Protein AF-A0A6S6TX32-F1 (afdb_monomer)

Sequence (85 aa):
APFQNDLFAGARFALNDEASSELLGGTIYDLDNGSTSLRLEGSRRLGDGMKLNVEAQVLTNVDMNDALNAFAKDDYIQVELQKFF

Radius of gyration: 16.03 Å; Cα contacts (8 Å, |Δi|>4): 182; chains: 1; bounding box: 31×22×43 Å

Organism: NCBI:txid298394

Mean predicted aligned error: 3.56 Å

Solvent-accessible surface area (backbone atoms only — not comparable to full-atom values): 4771 Å² total; per-residue (Å²): 115,83,84,68,66,49,50,75,52,71,52,75,49,72,65,86,44,97,48,53,36,36,40,40,38,37,38,41,36,34,74,86,72,52,26,32,40,41,41,40,38,38,37,30,44,55,76,96,43,30,37,43,39,39,38,38,41,43,53,44,65,56,40,87,88,41,73,63,38,86,46,52,83,65,58,47,75,48,79,46,79,48,77,64,134

Secondary structure (DSSP, 8-state):
-TTSSEEEEEEEEE--STT--EEEEEEEEETTT--EEEEEEEEEEETTTEEEEEEEEEEES--TTSGGGGGTT--EEEEEEEE--

Nearest PDB structures (foldseek):
  9exk-assembly1_A  TM=6.659E-01  e=5.652E+00  synthetic construct

pLDDT: mean 94.71, std 6.76, range [55.28, 98.69]

Foldseek 3Di:
DAPDQKDKDKDKDFPPDPFRKIKIWMKIARPPQGWIKIKIKIKTHDPDFKIKIKIWIAIPSDDPPHPCVVCNPVTDIDIDMGGHD

Structure (mmCIF, N/CA/C/O backbone):
data_AF-A0A6S6TX32-F1
#
_entry.id   AF-A0A6S6TX32-F1
#
loop_
_atom_site.group_PDB
_atom_site.id
_atom_site.type_symbol
_atom_site.label_atom_id
_atom_site.label_alt_id
_atom_site.label_comp_id
_atom_site.label_asym_id
_atom_site.label_entity_id
_atom_site.label_seq_id
_atom_site.pdbx_PDB_ins_code
_atom_site.Cartn_x
_atom_site.Cartn_y
_atom_site.Cartn_z
_atom_site.occupancy
_atom_site.B_iso_or_equiv
_atom_site.auth_seq_id
_atom_site.auth_comp_id
_atom_site.auth_asym_id
_atom_site.auth_atom_id
_atom_site.pdbx_PDB_model_num
ATOM 1 N N . ALA A 1 1 ? 1.361 9.440 -21.706 1.00 55.28 1 ALA A N 1
ATOM 2 C CA . ALA A 1 1 ? 0.640 10.077 -20.580 1.00 55.28 1 ALA A CA 1
ATOM 3 C C . ALA A 1 1 ? 0.762 9.152 -19.372 1.00 55.28 1 ALA A C 1
ATOM 5 O O . ALA A 1 1 ? 1.004 7.979 -19.621 1.00 55.28 1 ALA A O 1
ATOM 6 N N 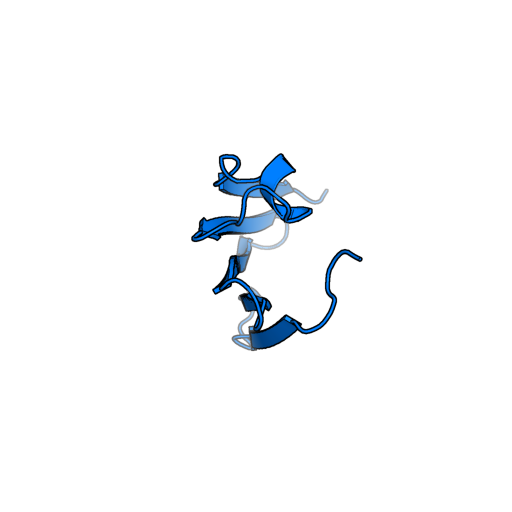. PRO A 1 2 ? 0.646 9.614 -18.112 1.00 65.00 2 PRO A N 1
ATOM 7 C CA . PRO A 1 2 ? 0.565 8.679 -16.988 1.00 65.00 2 PRO A CA 1
ATOM 8 C C . PRO A 1 2 ? -0.651 7.755 -17.176 1.00 65.00 2 PRO A C 1
ATOM 10 O O . PRO A 1 2 ? -1.710 8.238 -17.584 1.00 65.00 2 PRO A O 1
ATOM 13 N N . 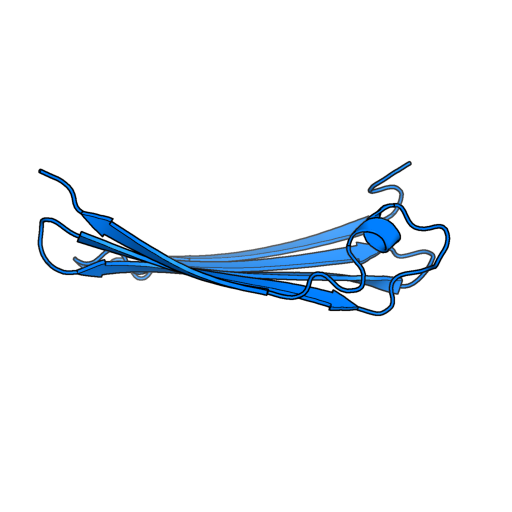PHE A 1 3 ? -0.484 6.461 -16.895 1.00 73.19 3 PHE A N 1
ATOM 14 C CA . PHE A 1 3 ? -1.500 5.406 -17.036 1.00 73.19 3 PHE A CA 1
ATOM 15 C C . PHE A 1 3 ? -1.953 5.089 -18.474 1.00 73.19 3 PHE A C 1
ATOM 17 O O . PHE A 1 3 ? -3.133 4.820 -18.728 1.00 73.19 3 PHE A O 1
ATOM 24 N N . GLN A 1 4 ? -1.042 5.178 -19.443 1.00 81.31 4 GLN A N 1
ATOM 25 C CA . GLN A 1 4 ? -1.329 4.794 -20.818 1.00 81.31 4 GLN A CA 1
ATOM 26 C C . GLN A 1 4 ? -0.835 3.370 -21.085 1.00 81.31 4 GLN A C 1
ATOM 28 O O . GLN A 1 4 ? 0.362 3.166 -21.189 1.00 81.31 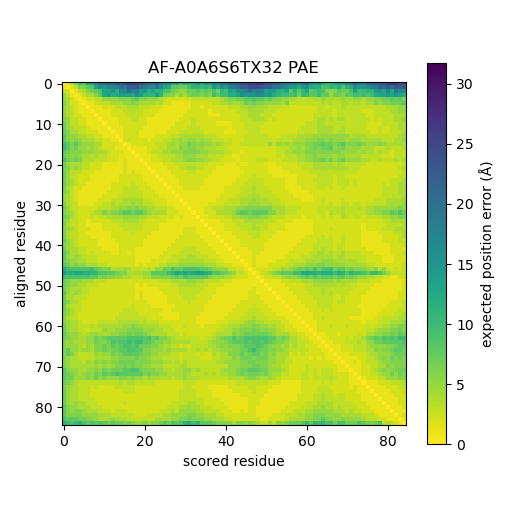4 GLN A O 1
ATOM 33 N N . ASN A 1 5 ? -1.775 2.449 -21.336 1.00 92.06 5 ASN A N 1
ATOM 34 C CA . ASN A 1 5 ? -1.530 1.010 -21.526 1.00 92.06 5 ASN A CA 1
ATOM 35 C C . ASN A 1 5 ? -1.151 0.247 -20.239 1.00 92.06 5 ASN A C 1
ATOM 37 O O . ASN A 1 5 ? -0.350 -0.685 -20.248 1.00 92.06 5 ASN A O 1
ATOM 41 N N . ASP A 1 6 ? -1.800 0.600 -19.135 1.00 93.44 6 ASP A N 1
ATOM 42 C CA . ASP A 1 6 ? -1.598 -0.039 -17.839 1.00 93.44 6 ASP A CA 1
ATOM 43 C C . ASP A 1 6 ? -2.723 -1.024 -17.509 1.00 93.44 6 ASP A C 1
ATOM 45 O O . ASP A 1 6 ? -3.910 -0.769 -17.743 1.00 93.44 6 ASP A O 1
ATOM 49 N N . LEU A 1 7 ? -2.357 -2.137 -16.879 1.00 96.19 7 LEU A N 1
ATOM 50 C CA . LEU A 1 7 ? -3.284 -3.060 -16.244 1.00 96.19 7 LEU A CA 1
ATOM 51 C C . LEU A 1 7 ? -3.397 -2.733 -14.755 1.00 96.19 7 LEU A C 1
ATOM 53 O O . LEU A 1 7 ? -2.411 -2.777 -14.022 1.00 96.19 7 LEU A O 1
ATOM 57 N N . PHE A 1 8 ? -4.621 -2.495 -14.290 1.00 96.75 8 PHE A N 1
ATOM 58 C CA . PHE A 1 8 ? -4.933 -2.424 -12.866 1.00 96.75 8 PHE A CA 1
ATOM 59 C C . PHE A 1 8 ? -5.684 -3.675 -12.409 1.00 96.75 8 PHE A C 1
ATOM 61 O O . PHE A 1 8 ? -6.645 -4.109 -13.049 1.00 96.75 8 PHE A O 1
ATOM 68 N N . ALA A 1 9 ? -5.291 -4.211 -11.256 1.00 98.25 9 ALA A N 1
ATOM 69 C CA . ALA A 1 9 ? -6.033 -5.244 -10.548 1.00 98.25 9 ALA A CA 1
ATOM 70 C C . ALA A 1 9 ? -6.045 -4.947 -9.049 1.00 98.25 9 ALA A C 1
ATOM 72 O O . ALA A 1 9 ? -5.032 -4.553 -8.477 1.00 98.25 9 ALA A O 1
ATOM 73 N N . GLY A 1 10 ? -7.180 -5.179 -8.395 1.00 98.31 10 GLY A N 1
ATOM 74 C CA . GLY A 1 10 ? -7.304 -4.990 -6.957 1.00 98.31 10 GLY A CA 1
ATOM 75 C C . GLY A 1 10 ? -8.428 -5.817 -6.356 1.00 98.31 10 GLY A C 1
ATOM 76 O O . GLY A 1 10 ? -9.375 -6.206 -7.040 1.00 98.31 10 GLY A O 1
ATOM 77 N N . ALA A 1 11 ? -8.307 -6.093 -5.064 1.00 98.50 11 ALA A N 1
ATOM 78 C CA . ALA A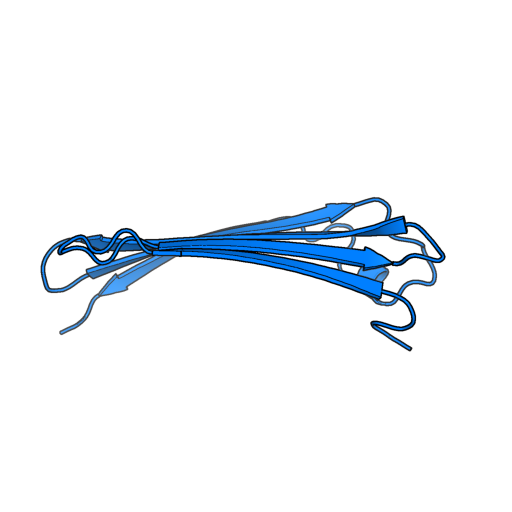 1 11 ? -9.269 -6.867 -4.303 1.00 98.50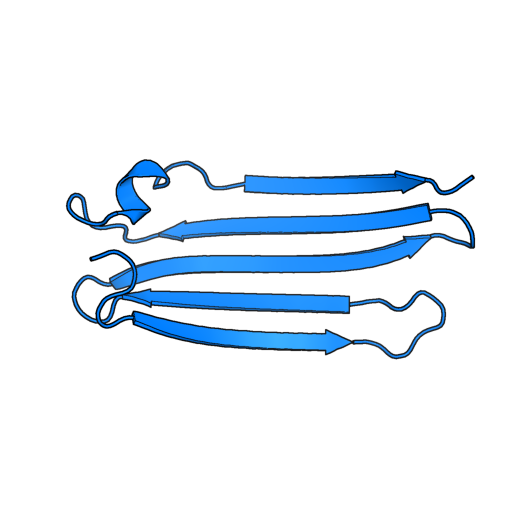 11 ALA A CA 1
ATOM 79 C C . ALA A 1 11 ? -9.437 -6.276 -2.904 1.00 98.50 11 ALA A C 1
ATOM 81 O O . ALA A 1 11 ? -8.473 -5.835 -2.279 1.00 98.50 11 ALA A O 1
ATOM 82 N N . ARG A 1 12 ? -10.675 -6.313 -2.407 1.00 98.25 12 ARG A N 1
ATOM 83 C CA . ARG A 1 12 ? -11.020 -5.944 -1.035 1.00 98.25 12 ARG A CA 1
ATOM 84 C C . ARG A 1 12 ? -11.580 -7.154 -0.308 1.00 98.25 12 ARG A C 1
ATOM 86 O O . ARG A 1 12 ? -12.505 -7.799 -0.796 1.00 98.25 12 ARG A O 1
ATOM 93 N N . PHE A 1 13 ? -11.060 -7.400 0.884 1.00 98.25 13 PHE A N 1
ATOM 94 C CA . PHE A 1 13 ? -11.575 -8.371 1.829 1.00 98.25 13 PHE A CA 1
ATOM 95 C C . PHE A 1 13 ? -12.102 -7.647 3.070 1.00 98.25 13 PHE A C 1
ATOM 97 O O . PHE A 1 13 ? -11.339 -7.015 3.794 1.00 98.25 13 PHE A O 1
ATOM 104 N N . ALA A 1 14 ? -13.412 -7.725 3.297 1.00 97.81 14 ALA A N 1
ATOM 105 C CA . ALA A 1 14 ? -14.084 -7.118 4.444 1.00 97.81 14 ALA A CA 1
ATOM 106 C C . ALA A 1 14 ? -14.629 -8.226 5.354 1.00 97.81 14 ALA A C 1
ATOM 108 O O . ALA A 1 14 ? -15.469 -9.020 4.932 1.00 97.81 14 ALA A O 1
ATOM 109 N N . LEU A 1 15 ? -14.139 -8.289 6.594 1.00 95.44 15 LEU A N 1
ATOM 110 C CA . LEU A 1 15 ? -14.294 -9.446 7.486 1.00 95.44 15 LEU A CA 1
ATOM 111 C C . LEU A 1 15 ? -15.660 -9.568 8.187 1.00 95.44 15 LEU A C 1
ATOM 113 O O . LEU A 1 15 ? -15.865 -10.534 8.912 1.00 95.44 15 LEU A O 1
ATOM 117 N N . ASN A 1 16 ? -16.612 -8.658 7.958 1.00 95.00 16 ASN A N 1
ATOM 118 C CA . ASN A 1 16 ? -17.935 -8.628 8.612 1.00 95.00 16 ASN A CA 1
ATOM 119 C C . ASN A 1 16 ? -17.910 -8.921 10.133 1.00 95.00 16 ASN A C 1
ATOM 121 O O . ASN A 1 16 ? -18.826 -9.525 10.689 1.00 95.00 16 ASN A O 1
ATOM 125 N N . ASP A 1 17 ? -16.839 -8.515 10.805 1.00 96.56 17 ASP A N 1
ATOM 126 C CA . ASP A 1 17 ? -16.667 -8.561 12.248 1.00 96.56 17 ASP A CA 1
ATOM 127 C C . ASP A 1 17 ? -17.096 -7.227 12.877 1.00 96.56 17 ASP A C 1
ATOM 129 O O . ASP A 1 17 ? -17.201 -6.195 12.208 1.00 96.56 17 ASP A O 1
ATOM 133 N N . GLU A 1 18 ? -17.313 -7.226 14.192 1.00 95.88 18 GLU A N 1
ATOM 134 C CA . GLU A 1 18 ? -17.683 -6.027 14.959 1.00 95.88 18 GLU A CA 1
ATOM 135 C C . GLU A 1 18 ? -16.677 -4.875 14.767 1.00 95.88 18 GLU A C 1
ATOM 137 O O . GLU A 1 18 ? -17.052 -3.708 14.611 1.00 95.88 18 GLU A O 1
ATOM 142 N N . ALA A 1 19 ? -15.383 -5.204 14.681 1.00 97.00 19 ALA A N 1
ATOM 143 C CA . ALA A 1 19 ? -14.329 -4.220 14.456 1.00 97.00 19 ALA A CA 1
ATOM 144 C C . ALA A 1 19 ? -14.252 -3.722 12.998 1.00 97.00 19 ALA A C 1
ATOM 146 O O . ALA A 1 19 ? -13.476 -2.803 12.722 1.00 97.00 19 ALA A O 1
ATOM 147 N N . SER A 1 20 ? -15.058 -4.293 12.092 1.00 95.25 20 SER A N 1
ATOM 148 C CA . SER A 1 20 ? -15.067 -4.042 10.645 1.00 95.25 20 SER A CA 1
ATOM 149 C C . SER A 1 20 ? -13.665 -4.012 10.055 1.00 95.25 20 SER A C 1
ATOM 151 O O . SER A 1 20 ? -13.234 -3.025 9.461 1.00 95.25 20 SER A O 1
ATOM 153 N N . SER A 1 21 ? -12.951 -5.104 10.286 1.00 98.19 21 SER A N 1
ATOM 154 C CA . SER A 1 21 ? -11.615 -5.332 9.776 1.00 98.19 21 SER A CA 1
ATOM 155 C C . SER A 1 21 ? -11.656 -5.453 8.247 1.00 98.19 21 SER A C 1
ATOM 157 O O . SER A 1 21 ? -12.484 -6.165 7.672 1.00 98.19 21 SER A O 1
ATOM 159 N N . GLU A 1 22 ? -10.748 -4.751 7.580 1.00 98.44 22 GLU A N 1
ATOM 160 C CA . GLU A 1 22 ? -10.648 -4.666 6.124 1.00 98.44 22 GLU A CA 1
ATOM 161 C C . GLU A 1 22 ? -9.196 -4.839 5.681 1.00 98.44 22 GLU A C 1
ATOM 163 O O . GLU A 1 22 ? -8.275 -4.336 6.327 1.00 98.44 22 GLU A O 1
ATOM 168 N N . LEU A 1 23 ? -9.018 -5.508 4.544 1.00 98.50 23 LEU A N 1
ATOM 169 C CA . LEU A 1 23 ? -7.787 -5.518 3.770 1.00 98.50 23 LEU A CA 1
ATOM 170 C C . LEU A 1 23 ? -8.111 -5.154 2.317 1.00 98.50 23 LEU A C 1
ATOM 172 O O . LEU A 1 23 ? -8.928 -5.814 1.677 1.00 98.50 23 LEU A O 1
ATOM 176 N N . LEU A 1 24 ? -7.465 -4.129 1.784 1.00 98.56 24 LEU A N 1
ATOM 177 C CA . LEU A 1 24 ? -7.502 -3.730 0.385 1.00 98.56 24 LEU A CA 1
ATOM 178 C C . LEU A 1 24 ? -6.102 -3.911 -0.198 1.00 98.56 24 LEU A C 1
ATOM 180 O O . LEU A 1 24 ? -5.115 -3.486 0.390 1.00 98.56 24 LEU A O 1
ATOM 184 N N . GLY A 1 25 ? -6.007 -4.540 -1.359 1.00 98.62 25 GLY A N 1
ATOM 185 C CA . GLY A 1 25 ? -4.753 -4.668 -2.089 1.00 98.62 25 GLY A CA 1
ATOM 186 C C . GLY A 1 25 ? -4.959 -4.369 -3.561 1.00 98.62 25 GLY A C 1
ATOM 187 O O . GLY A 1 25 ? -6.027 -4.650 -4.110 1.00 98.62 25 GLY A O 1
ATOM 188 N N . GLY A 1 26 ? -3.938 -3.822 -4.208 1.00 98.44 26 GLY A N 1
ATOM 189 C CA . GLY A 1 26 ? -3.974 -3.548 -5.633 1.00 98.44 26 GLY A CA 1
ATOM 190 C C . GLY A 1 26 ? -2.598 -3.412 -6.260 1.00 98.44 26 GLY A C 1
ATOM 191 O O . GLY A 1 26 ? -1.593 -3.198 -5.583 1.00 98.44 26 GLY A O 1
ATOM 192 N N . THR A 1 27 ? -2.575 -3.546 -7.579 1.00 97.62 27 THR A N 1
ATOM 193 C CA . THR A 1 27 ? -1.393 -3.359 -8.406 1.00 97.62 27 THR A CA 1
ATOM 194 C C . THR A 1 27 ? -1.742 -2.614 -9.683 1.00 97.62 27 THR A C 1
ATOM 196 O O . THR A 1 27 ? -2.832 -2.793 -10.231 1.00 97.62 27 THR A O 1
ATOM 199 N N . ILE A 1 28 ? -0.811 -1.786 -10.141 1.00 96.12 28 ILE A N 1
ATOM 200 C CA . ILE A 1 28 ? -0.804 -1.197 -11.478 1.00 96.12 28 ILE A CA 1
ATOM 201 C C . ILE A 1 28 ? 0.467 -1.687 -12.162 1.00 96.12 28 ILE A C 1
ATOM 203 O O . ILE A 1 28 ? 1.540 -1.629 -11.560 1.00 96.12 28 ILE A O 1
ATOM 207 N N . TYR A 1 29 ? 0.331 -2.181 -13.386 1.00 95.56 29 TYR A N 1
ATOM 208 C CA . TYR A 1 29 ? 1.421 -2.696 -14.203 1.00 95.56 29 TYR A CA 1
ATOM 209 C C . TYR A 1 29 ? 1.362 -2.065 -15.594 1.00 95.56 29 TYR A C 1
ATOM 211 O O . TYR A 1 29 ? 0.388 -2.284 -16.317 1.00 95.56 29 TYR A O 1
ATOM 219 N N . ASP A 1 30 ? 2.389 -1.309 -15.969 1.00 94.81 30 ASP A N 1
ATOM 220 C CA . ASP A 1 30 ? 2.557 -0.782 -17.325 1.00 94.81 30 ASP A CA 1
ATOM 221 C C . ASP A 1 30 ? 2.955 -1.934 -18.268 1.00 94.81 30 ASP A C 1
ATOM 223 O O . ASP A 1 30 ? 3.947 -2.635 -18.042 1.00 94.81 30 ASP A O 1
ATOM 227 N N . LEU A 1 31 ? 2.153 -2.169 -19.312 1.00 95.31 31 LEU A N 1
ATOM 228 C CA . LEU A 1 31 ? 2.345 -3.289 -20.239 1.00 95.31 31 LEU A CA 1
ATOM 229 C C . LEU A 1 31 ? 3.471 -3.058 -21.259 1.00 95.31 31 LEU A C 1
ATOM 231 O O . LEU A 1 31 ? 3.892 -4.019 -21.906 1.00 95.31 31 LEU A O 1
ATOM 235 N N . ASP A 1 32 ? 3.950 -1.824 -21.415 1.00 94.06 32 ASP A N 1
ATOM 236 C CA . ASP A 1 32 ? 4.986 -1.451 -22.377 1.00 94.06 32 ASP A CA 1
ATOM 237 C C . ASP A 1 32 ? 6.393 -1.516 -21.766 1.00 94.06 32 ASP A C 1
ATOM 239 O O . ASP A 1 32 ? 7.334 -1.952 -22.437 1.00 94.06 32 ASP A O 1
ATOM 243 N N . ASN A 1 33 ? 6.554 -1.103 -20.504 1.00 93.19 33 ASN A N 1
ATOM 244 C CA . ASN A 1 33 ? 7.868 -0.997 -19.853 1.00 93.19 33 ASN A CA 1
ATOM 245 C C . ASN A 1 33 ? 8.016 -1.821 -18.555 1.00 93.19 33 ASN A C 1
ATOM 247 O O . ASN A 1 33 ? 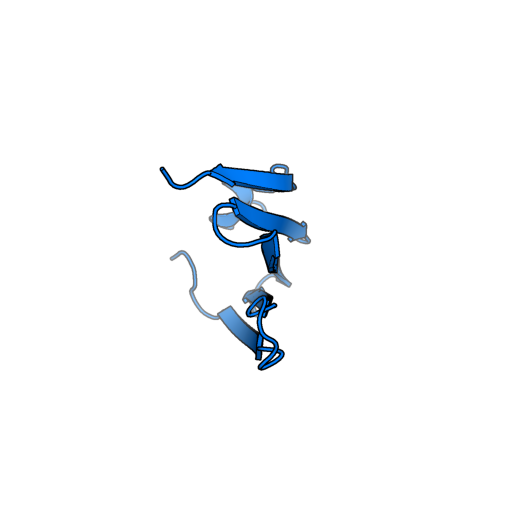9.137 -2.024 -18.086 1.00 93.19 33 ASN A O 1
ATOM 251 N N . GLY A 1 34 ? 6.921 -2.352 -18.003 1.00 93.94 34 GLY A N 1
ATOM 252 C CA . GLY A 1 34 ? 6.931 -3.176 -16.795 1.00 93.94 34 GLY A CA 1
ATOM 253 C C . GLY A 1 34 ? 7.014 -2.409 -15.471 1.00 93.94 34 GLY A C 1
ATOM 254 O O . GLY A 1 34 ? 7.128 -3.057 -14.421 1.00 93.94 34 GLY A O 1
ATOM 255 N N . SER A 1 35 ? 6.929 -1.074 -15.485 1.00 95.69 35 SER A N 1
ATOM 256 C CA . SER A 1 35 ? 6.762 -0.249 -14.287 1.00 95.69 35 SER A CA 1
ATOM 257 C C . SER A 1 35 ? 5.594 -0.780 -13.465 1.00 95.69 35 SER A C 1
ATOM 259 O O . SER A 1 35 ? 4.482 -0.964 -13.960 1.00 95.69 35 SER A O 1
ATOM 261 N N . THR A 1 36 ? 5.853 -1.067 -12.193 1.00 95.62 36 THR A N 1
ATOM 262 C CA . THR A 1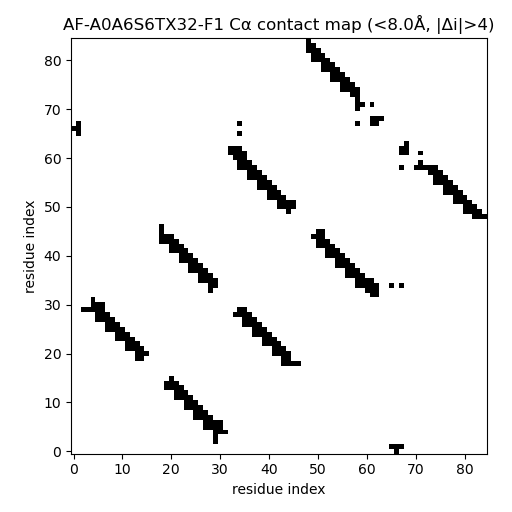 36 ? 4.880 -1.718 -11.318 1.00 95.62 36 THR A CA 1
ATOM 263 C C . THR A 1 36 ? 4.704 -0.926 -10.031 1.00 95.62 36 THR A C 1
ATOM 265 O O . THR A 1 36 ? 5.673 -0.599 -9.348 1.00 95.62 36 THR A O 1
ATOM 268 N N . SER A 1 37 ? 3.450 -0.686 -9.661 1.00 96.69 37 SER A N 1
ATOM 269 C CA . SER A 1 37 ? 3.043 -0.162 -8.359 1.00 96.69 37 SER A CA 1
ATOM 270 C C . SER A 1 37 ? 2.249 -1.231 -7.610 1.00 96.69 37 SER A C 1
ATOM 272 O O . SER A 1 37 ? 1.365 -1.872 -8.181 1.00 96.69 37 SER A O 1
ATOM 274 N N . LEU A 1 38 ? 2.572 -1.444 -6.336 1.00 98.00 38 LEU A N 1
ATOM 275 C CA . LEU A 1 38 ? 1.900 -2.375 -5.430 1.00 98.00 38 LEU A CA 1
ATOM 276 C C . LEU A 1 38 ? 1.452 -1.622 -4.182 1.00 98.00 38 LEU A C 1
ATOM 278 O O . LEU A 1 38 ? 2.287 -1.051 -3.484 1.00 98.00 38 LEU A O 1
ATOM 282 N N . ARG A 1 39 ? 0.156 -1.668 -3.868 1.00 98.38 39 ARG A N 1
ATOM 283 C CA . ARG A 1 39 ? -0.407 -1.006 -2.688 1.00 98.38 39 ARG A CA 1
ATOM 284 C C . ARG A 1 39 ? -1.227 -1.969 -1.849 1.00 98.38 39 ARG A C 1
ATOM 286 O O . ARG A 1 39 ? -1.983 -2.784 -2.381 1.00 98.38 39 ARG A O 1
ATOM 293 N N . LEU A 1 40 ? -1.073 -1.868 -0.535 1.00 98.69 40 LEU A N 1
ATOM 294 C CA . LEU A 1 40 ? -1.747 -2.721 0.433 1.00 98.69 40 LEU A CA 1
ATOM 295 C C . LEU A 1 40 ? -2.181 -1.879 1.633 1.00 98.69 40 LEU A C 1
ATOM 297 O O . LEU A 1 40 ? -1.370 -1.189 2.239 1.00 98.69 40 LEU A O 1
ATOM 301 N N . GLU A 1 41 ? -3.462 -1.931 1.967 1.00 98.69 41 GLU A N 1
ATOM 302 C CA . GLU A 1 41 ? -4.095 -1.151 3.025 1.00 98.69 41 GLU A CA 1
ATOM 303 C C . GLU A 1 41 ? -4.874 -2.089 3.944 1.00 98.69 41 GLU A C 1
ATOM 305 O O . GLU A 1 41 ? -5.741 -2.837 3.502 1.00 98.69 41 GLU A O 1
ATOM 310 N N . GLY A 1 42 ? -4.581 -2.055 5.237 1.00 98.69 42 GLY A N 1
ATOM 311 C CA . GLY A 1 42 ? -5.329 -2.756 6.271 1.00 98.69 42 GLY A CA 1
ATOM 312 C C . GLY A 1 42 ? -5.950 -1.762 7.239 1.00 98.69 42 GLY A C 1
ATOM 313 O O . GLY A 1 42 ? -5.299 -0.802 7.651 1.00 98.69 42 GLY A O 1
ATOM 314 N N . SER A 1 43 ? -7.193 -1.994 7.653 1.00 98.50 43 SER A N 1
ATOM 315 C CA . SER A 1 43 ? -7.808 -1.176 8.697 1.00 98.50 43 SER A CA 1
ATOM 316 C C . SER A 1 43 ? -8.687 -1.974 9.644 1.00 98.50 43 SER A C 1
ATOM 318 O O . SER A 1 43 ? -9.252 -2.999 9.270 1.00 98.50 43 SER A O 1
ATOM 320 N N . ARG A 1 44 ? -8.797 -1.503 10.890 1.00 98.25 44 ARG A N 1
ATOM 321 C CA . ARG A 1 44 ? -9.754 -2.031 11.872 1.00 98.25 44 ARG A CA 1
ATOM 322 C C . ARG A 1 44 ? -10.055 -1.030 12.980 1.00 98.25 44 ARG A C 1
ATOM 324 O O . ARG A 1 44 ? -9.224 -0.179 13.310 1.00 98.25 44 ARG A O 1
ATOM 331 N N . ARG A 1 45 ? -11.213 -1.179 13.623 1.00 97.69 45 ARG A N 1
ATOM 332 C CA . ARG A 1 45 ? -11.514 -0.490 14.885 1.00 97.69 45 ARG A CA 1
ATOM 333 C C . ARG A 1 45 ? -10.792 -1.130 16.073 1.00 97.69 45 ARG A C 1
ATOM 335 O O . ARG A 1 45 ? -10.545 -2.341 16.102 1.00 97.69 45 ARG A O 1
ATOM 342 N N . LEU A 1 46 ? -10.465 -0.291 17.053 1.00 96.88 46 LEU A N 1
ATOM 343 C CA . LEU A 1 46 ? -9.911 -0.651 18.356 1.00 96.88 46 LEU A CA 1
ATOM 344 C C . LEU A 1 46 ? -10.840 -0.091 19.446 1.00 96.88 46 LEU A C 1
ATOM 346 O O . LEU A 1 46 ? -10.747 1.080 19.820 1.00 96.88 46 LEU A O 1
ATOM 350 N N . GLY A 1 47 ? -11.762 -0.929 19.927 1.00 93.56 47 GLY A N 1
ATOM 351 C CA . GLY A 1 47 ? -12.871 -0.489 20.780 1.00 93.56 47 GLY A CA 1
ATOM 352 C C . GLY A 1 47 ? -13.780 0.523 20.071 1.00 93.56 47 GLY A C 1
ATOM 353 O O . GLY A 1 47 ? -13.801 0.596 18.842 1.00 93.56 47 GLY A O 1
ATOM 354 N N . ASP A 1 48 ? -14.487 1.340 20.851 1.00 90.75 48 ASP A N 1
ATOM 355 C CA . ASP A 1 48 ? -15.551 2.208 20.317 1.00 90.75 48 ASP A CA 1
ATOM 356 C C . ASP A 1 48 ? -15.064 3.571 19.815 1.00 90.75 48 ASP A C 1
ATOM 358 O O . ASP A 1 48 ? -15.802 4.301 19.160 1.00 90.75 48 ASP A O 1
ATOM 362 N N . GLY A 1 49 ? -13.823 3.944 20.134 1.00 95.75 49 GLY A N 1
ATOM 363 C CA . GLY A 1 49 ? -13.340 5.308 19.918 1.00 95.75 49 GLY A CA 1
ATOM 364 C C . GLY A 1 49 ? -12.090 5.421 19.065 1.00 95.75 49 GLY A C 1
ATOM 365 O O . GLY A 1 49 ? -11.579 6.528 18.946 1.00 95.75 49 GLY A O 1
ATOM 366 N N . MET A 1 50 ? -11.529 4.327 18.543 1.00 97.88 50 MET A N 1
ATOM 367 C CA . MET A 1 50 ? -10.252 4.369 17.823 1.00 97.88 50 MET A CA 1
ATOM 368 C C . MET A 1 50 ? -10.263 3.514 16.559 1.00 97.88 50 MET A C 1
ATOM 370 O O . MET A 1 50 ? -10.908 2.466 16.506 1.00 97.88 50 MET A O 1
ATOM 374 N N . LYS A 1 51 ? -9.510 3.943 15.545 1.00 98.25 51 LYS A N 1
ATOM 375 C CA . LYS A 1 51 ? -9.282 3.195 14.304 1.00 98.25 51 LYS A CA 1
ATOM 376 C C . LYS A 1 51 ? -7.789 3.141 14.000 1.00 98.25 51 LYS A C 1
ATOM 378 O O . LYS A 1 51 ? -7.114 4.161 1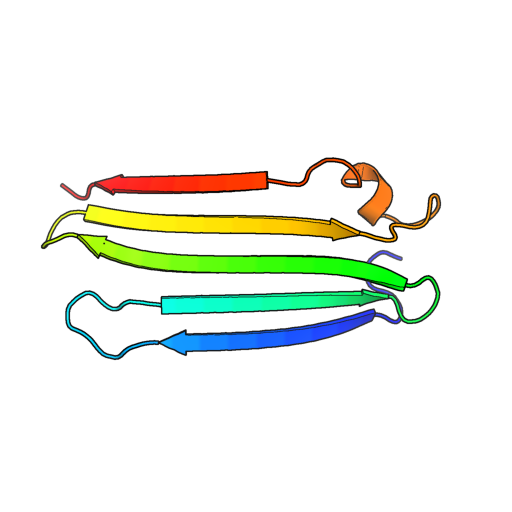4.078 1.00 98.25 51 LYS A O 1
ATOM 383 N N . LEU A 1 52 ? -7.294 1.952 13.675 1.00 98.56 52 LEU A N 1
ATOM 384 C CA . LEU A 1 52 ? -5.935 1.723 13.195 1.00 98.56 52 LEU A CA 1
ATOM 385 C C . LEU A 1 52 ? -5.983 1.504 11.683 1.00 98.56 52 LEU A C 1
ATOM 387 O O . LEU A 1 52 ? -6.739 0.646 11.222 1.00 98.56 52 LEU A O 1
ATOM 391 N N . ASN A 1 53 ? -5.155 2.241 10.947 1.00 98.69 53 ASN A N 1
ATOM 392 C CA . ASN A 1 53 ? -4.908 2.047 9.523 1.00 98.69 53 ASN A CA 1
ATOM 393 C C . ASN A 1 53 ? -3.414 1.754 9.317 1.00 98.69 53 ASN A C 1
ATOM 395 O O . ASN A 1 53 ? -2.556 2.404 9.918 1.00 98.69 53 ASN A O 1
ATOM 399 N N . VAL A 1 54 ? -3.102 0.770 8.481 1.00 98.69 54 VAL A N 1
ATOM 400 C CA . VAL A 1 54 ? -1.741 0.451 8.044 1.00 98.69 54 VAL A CA 1
ATOM 401 C C . VAL A 1 54 ? -1.742 0.422 6.527 1.00 98.69 54 VAL A C 1
ATOM 403 O O . VAL A 1 54 ? -2.557 -0.271 5.930 1.00 98.69 54 VAL A O 1
ATOM 406 N N . GLU A 1 55 ? -0.827 1.147 5.909 1.00 98.62 55 GLU A N 1
ATOM 407 C CA . GLU A 1 55 ? -0.674 1.208 4.462 1.00 98.62 55 GLU A CA 1
ATOM 408 C C . GLU A 1 55 ? 0.769 0.895 4.081 1.00 98.62 55 GLU A C 1
ATOM 410 O O . GLU A 1 55 ? 1.698 1.297 4.777 1.00 98.62 55 GLU A O 1
ATOM 415 N N . ALA A 1 56 ? 0.956 0.195 2.971 1.00 98.56 56 ALA A N 1
ATOM 416 C CA . ALA A 1 56 ? 2.244 -0.008 2.338 1.00 98.56 56 ALA A CA 1
ATOM 417 C C . ALA A 1 56 ? 2.132 0.265 0.836 1.00 98.56 56 ALA A C 1
ATOM 419 O O . ALA A 1 56 ? 1.165 -0.157 0.196 1.00 98.56 56 ALA A O 1
ATOM 420 N N . GLN A 1 57 ? 3.142 0.929 0.285 1.00 97.94 57 GLN A N 1
ATOM 421 C CA . GLN A 1 57 ? 3.289 1.185 -1.144 1.00 97.94 57 GLN A CA 1
ATOM 422 C C . GLN A 1 57 ? 4.707 0.814 -1.563 1.00 97.94 57 GLN A C 1
ATOM 424 O O . GLN A 1 57 ? 5.675 1.197 -0.907 1.00 97.94 57 GLN A O 1
ATOM 429 N N . VAL A 1 58 ? 4.805 0.072 -2.662 1.00 98.06 58 VAL A N 1
ATOM 430 C CA . VAL A 1 58 ? 6.071 -0.305 -3.291 1.00 98.06 58 VAL A CA 1
ATOM 431 C C . VAL A 1 58 ? 6.013 0.043 -4.772 1.00 98.06 58 VAL A C 1
ATOM 433 O O . VAL A 1 58 ? 5.012 -0.250 -5.432 1.00 98.06 58 VAL A O 1
ATOM 436 N N . LEU A 1 59 ? 7.069 0.658 -5.295 1.00 96.62 59 LEU A N 1
ATOM 437 C CA . LEU A 1 59 ? 7.280 0.889 -6.719 1.00 96.62 59 LEU A CA 1
ATOM 438 C C . LEU A 1 59 ? 8.495 0.085 -7.186 1.00 96.62 59 LEU A C 1
ATOM 440 O O . LEU A 1 59 ? 9.560 0.112 -6.579 1.00 96.62 59 LEU A O 1
ATOM 444 N N . THR A 1 60 ? 8.352 -0.659 -8.278 1.00 95.88 60 THR A N 1
ATOM 445 C CA . THR A 1 60 ? 9.425 -1.514 -8.795 1.00 95.88 60 THR A CA 1
ATOM 446 C C . THR A 1 60 ? 9.462 -1.511 -10.317 1.00 95.88 60 THR A C 1
ATOM 448 O O . THR A 1 60 ? 8.463 -1.210 -10.967 1.00 95.88 60 THR A O 1
ATOM 451 N N . ASN A 1 61 ? 10.630 -1.827 -10.884 1.00 94.19 61 ASN A N 1
ATOM 452 C CA . ASN A 1 61 ? 10.896 -1.821 -12.328 1.00 94.19 61 ASN A CA 1
ATOM 453 C C . ASN A 1 61 ? 10.519 -0.506 -13.031 1.00 94.19 61 ASN A C 1
ATOM 455 O O . ASN A 1 61 ? 10.100 -0.524 -14.181 1.00 94.19 61 ASN A O 1
ATOM 459 N N . VAL A 1 62 ? 10.650 0.627 -12.339 1.00 94.25 62 VAL A N 1
ATOM 460 C CA . VAL A 1 62 ? 10.201 1.919 -12.864 1.00 94.25 62 VAL A CA 1
ATOM 461 C C . VAL A 1 62 ? 11.131 2.402 -13.981 1.00 94.25 62 VAL A C 1
ATOM 463 O O . VAL A 1 62 ? 12.321 2.625 -13.740 1.00 94.25 62 VAL A O 1
ATOM 466 N N . ASP A 1 63 ? 10.600 2.571 -15.195 1.00 92.81 63 ASP A N 1
ATOM 467 C CA . ASP A 1 63 ? 11.359 3.120 -16.326 1.00 92.81 63 ASP A CA 1
ATOM 468 C C . ASP A 1 63 ? 11.717 4.597 -16.096 1.00 92.81 63 ASP A C 1
ATOM 470 O O . ASP A 1 63 ? 10.940 5.371 -15.539 1.00 92.81 63 ASP A O 1
ATOM 474 N N . MET A 1 64 ? 12.898 5.029 -16.551 1.00 90.88 64 MET A N 1
ATOM 475 C CA . MET A 1 64 ? 13.377 6.403 -16.334 1.00 90.88 64 MET A CA 1
ATOM 476 C C . MET A 1 64 ? 12.502 7.474 -17.004 1.00 90.88 64 MET A C 1
ATOM 478 O O . MET A 1 64 ? 12.514 8.626 -16.562 1.00 90.88 64 MET A O 1
ATOM 482 N N . ASN A 1 65 ? 11.779 7.114 -18.067 1.00 89.75 65 ASN A N 1
ATOM 483 C CA . ASN A 1 65 ? 10.876 8.004 -18.796 1.00 89.75 65 ASN A CA 1
ATOM 484 C C . ASN A 1 65 ? 9.425 7.899 -18.305 1.00 89.75 65 ASN A C 1
ATOM 486 O O . ASN A 1 65 ? 8.564 8.636 -18.793 1.00 89.75 65 ASN A O 1
ATOM 490 N N . ASP A 1 66 ? 9.151 7.000 -17.360 1.00 87.50 66 ASP A N 1
ATOM 491 C CA . ASP A 1 66 ? 7.842 6.846 -16.745 1.00 87.50 66 ASP A CA 1
ATOM 492 C C . ASP A 1 66 ? 7.550 8.008 -15.786 1.00 87.50 66 ASP A C 1
ATOM 494 O O . ASP A 1 66 ? 8.431 8.505 -15.079 1.00 87.50 66 ASP A O 1
ATOM 498 N N . ALA A 1 67 ? 6.288 8.427 -15.708 1.00 86.69 67 ALA A N 1
ATOM 499 C CA . ALA A 1 67 ? 5.850 9.406 -14.719 1.00 86.69 67 ALA A CA 1
ATOM 500 C C . ALA A 1 67 ? 6.026 8.890 -13.277 1.00 86.69 67 ALA A C 1
ATOM 502 O O . ALA A 1 67 ? 6.266 9.687 -12.367 1.00 86.69 67 ALA A O 1
ATOM 503 N N . LEU A 1 68 ? 5.961 7.568 -13.070 1.00 88.19 68 LEU A N 1
ATOM 504 C CA . LEU A 1 68 ? 6.231 6.911 -11.790 1.00 88.19 68 LEU A CA 1
ATOM 505 C C . LEU A 1 68 ? 7.681 7.097 -11.321 1.00 88.19 68 LEU A C 1
ATOM 507 O O . LEU A 1 68 ? 7.945 6.969 -10.126 1.00 88.19 68 LEU A O 1
ATOM 511 N N . ASN A 1 69 ? 8.617 7.451 -12.212 1.00 91.69 69 ASN A N 1
ATOM 512 C CA . ASN A 1 69 ? 10.032 7.623 -11.869 1.00 91.69 69 ASN A CA 1
ATOM 513 C C . ASN A 1 69 ? 10.258 8.703 -10.804 1.00 91.69 69 ASN A C 1
ATOM 515 O O . ASN A 1 69 ? 11.176 8.593 -9.991 1.00 91.69 69 ASN A O 1
ATOM 519 N N . ALA A 1 70 ? 9.379 9.710 -10.750 1.00 92.12 70 ALA A N 1
ATOM 520 C CA . ALA A 1 70 ? 9.404 10.731 -9.704 1.00 92.12 70 ALA A CA 1
ATOM 521 C C . ALA A 1 70 ? 9.276 10.148 -8.282 1.00 92.12 70 ALA A C 1
ATOM 523 O O . ALA A 1 70 ? 9.733 10.785 -7.340 1.00 92.12 70 ALA A O 1
ATOM 524 N N . PHE A 1 71 ? 8.708 8.945 -8.150 1.00 92.38 71 PHE A N 1
ATOM 525 C CA . PHE A 1 71 ? 8.444 8.247 -6.890 1.00 92.38 71 PHE A CA 1
ATOM 526 C C . PHE A 1 71 ? 9.192 6.910 -6.788 1.00 92.38 71 PHE A C 1
ATOM 528 O O . PHE A 1 71 ? 8.956 6.141 -5.863 1.00 92.38 71 PHE A O 1
ATOM 535 N N . ALA A 1 72 ? 10.106 6.596 -7.715 1.00 91.94 72 ALA A N 1
ATOM 536 C CA . ALA A 1 72 ? 10.747 5.276 -7.809 1.00 91.94 72 ALA A CA 1
ATOM 537 C C . ALA A 1 72 ? 11.591 4.871 -6.583 1.00 91.94 72 ALA A C 1
ATOM 539 O O . ALA A 1 72 ? 12.094 3.751 -6.524 1.00 91.94 72 ALA A O 1
ATOM 540 N N . LYS A 1 73 ? 11.807 5.786 -5.632 1.00 93.25 73 LYS A N 1
ATOM 541 C CA . LYS A 1 73 ? 12.528 5.542 -4.375 1.00 93.25 73 LYS A CA 1
ATOM 542 C C . LYS A 1 73 ? 11.685 5.853 -3.137 1.00 93.25 73 LYS A C 1
ATOM 544 O O . LYS A 1 73 ? 12.234 5.899 -2.038 1.00 93.25 73 LYS A O 1
ATOM 549 N N . ASP A 1 74 ? 10.383 6.035 -3.322 1.00 94.94 74 ASP A N 1
ATOM 550 C CA . ASP A 1 74 ? 9.453 6.480 -2.288 1.00 94.94 74 ASP A CA 1
ATOM 551 C C . ASP A 1 74 ? 8.588 5.312 -1.792 1.00 94.94 74 ASP A C 1
ATOM 553 O O . ASP A 1 74 ? 7.392 5.460 -1.550 1.00 94.94 74 ASP A O 1
ATOM 557 N N . ASP A 1 75 ? 9.195 4.132 -1.636 1.00 97.50 75 ASP A N 1
ATOM 558 C CA . ASP A 1 75 ? 8.561 3.012 -0.944 1.00 97.50 75 ASP A CA 1
ATOM 559 C C . ASP A 1 75 ? 8.307 3.392 0.519 1.00 97.50 75 ASP A C 1
ATOM 561 O O . ASP A 1 75 ? 9.181 3.941 1.200 1.00 97.50 75 ASP A O 1
ATOM 565 N N . TYR A 1 76 ? 7.124 3.063 1.037 1.00 98.00 76 TYR A N 1
ATOM 566 C CA . TYR A 1 76 ? 6.781 3.382 2.419 1.00 98.00 76 TYR A CA 1
ATOM 567 C C . TYR A 1 76 ? 5.878 2.349 3.077 1.00 98.00 76 TYR A C 1
ATOM 569 O O . TYR A 1 76 ? 5.133 1.606 2.439 1.00 98.00 76 TYR A O 1
ATOM 577 N N . ILE A 1 77 ? 5.922 2.378 4.409 1.00 98.44 77 ILE A N 1
ATOM 578 C CA . ILE A 1 77 ? 4.886 1.839 5.282 1.00 98.44 77 ILE A CA 1
ATOM 579 C C . ILE A 1 77 ? 4.411 2.989 6.163 1.00 98.44 77 ILE A C 1
ATOM 581 O O . ILE A 1 77 ? 5.214 3.635 6.837 1.00 98.44 77 ILE A O 1
ATOM 585 N N . GLN A 1 78 ? 3.108 3.229 6.177 1.00 98.56 78 GLN A N 1
ATOM 586 C CA . GLN A 1 78 ? 2.463 4.216 7.023 1.00 98.56 78 GLN A CA 1
ATOM 587 C C . GLN A 1 78 ? 1.578 3.514 8.047 1.00 98.56 78 GLN A C 1
ATOM 589 O O . GLN A 1 78 ? 0.811 2.612 7.717 1.00 98.56 78 GLN A O 1
ATOM 594 N N . VAL A 1 79 ? 1.660 3.959 9.298 1.00 98.56 79 VAL A N 1
ATOM 595 C CA . VAL A 1 79 ? 0.775 3.515 10.376 1.00 98.56 79 VAL A CA 1
ATOM 596 C C . VAL A 1 79 ? 0.072 4.738 10.940 1.00 98.56 79 VAL A C 1
ATOM 598 O O . VAL A 1 79 ? 0.721 5.688 11.371 1.00 98.56 79 VAL A O 1
ATOM 601 N N . GLU A 1 80 ? -1.255 4.709 10.949 1.00 98.62 80 GLU A N 1
ATOM 602 C CA . GLU A 1 80 ? -2.097 5.788 11.451 1.00 98.62 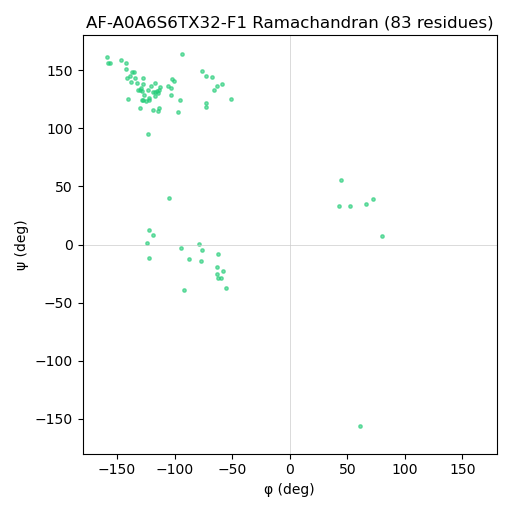80 GLU A CA 1
ATOM 603 C C . GLU A 1 80 ? -3.029 5.265 12.546 1.00 98.62 80 GLU A C 1
ATOM 605 O O . GLU A 1 80 ? -3.699 4.244 12.386 1.00 98.62 80 GLU A O 1
ATOM 610 N N . LEU A 1 81 ? -3.105 6.000 13.657 1.00 98.25 81 LEU A N 1
ATOM 611 C CA . LEU A 1 81 ? -4.064 5.753 14.725 1.00 98.25 81 LEU A CA 1
ATOM 612 C C . LEU A 1 81 ? -4.972 6.972 14.896 1.00 98.25 81 LEU A C 1
ATOM 614 O O . LEU A 1 81 ? -4.520 8.048 15.281 1.00 98.25 81 LEU A O 1
ATOM 618 N N . GLN A 1 82 ? -6.261 6.785 14.638 1.00 98.25 82 GLN A N 1
ATOM 619 C CA . GLN A 1 82 ? -7.283 7.823 14.712 1.00 98.25 82 GLN A CA 1
ATOM 620 C C . GLN A 1 82 ? -8.089 7.659 16.004 1.00 98.25 82 GLN A C 1
ATOM 622 O O . GLN A 1 82 ? -8.493 6.544 16.341 1.00 98.25 82 GLN A O 1
ATOM 627 N N . LYS A 1 83 ? -8.332 8.758 16.728 1.00 97.25 83 LYS A N 1
ATOM 628 C CA . LYS A 1 83 ? -9.162 8.809 17.943 1.00 97.25 83 LYS A CA 1
ATOM 629 C C . LYS A 1 83 ? -10.374 9.709 17.698 1.00 97.25 83 LYS A C 1
ATOM 631 O O . LYS A 1 83 ? -10.209 10.857 17.298 1.00 97.25 83 LYS A O 1
ATOM 636 N N . PHE A 1 84 ? -11.566 9.190 17.971 1.00 95.38 84 PHE A N 1
ATOM 637 C CA . PHE A 1 84 ? -12.842 9.905 17.909 1.00 95.38 84 PHE A CA 1
ATOM 638 C C . PHE A 1 84 ? -13.264 10.320 19.334 1.00 95.38 84 PHE A C 1
ATOM 640 O O . PHE A 1 84 ? -13.032 9.556 20.281 1.00 95.38 84 PHE A O 1
ATOM 647 N N . PHE A 1 85 ? -13.831 11.525 19.481 1.00 92.38 85 PHE A N 1
ATOM 648 C CA . PHE A 1 85 ? -14.259 12.144 20.747 1.00 92.38 85 PHE A CA 1
ATOM 649 C C . PHE A 1 85 ? -15.710 12.612 20.667 1.00 92.38 85 PHE A C 1
ATOM 651 O O . PHE A 1 85 ? -16.118 13.026 19.557 1.00 92.38 85 PHE A O 1
#